Protein AF-A0A0F9LVT8-F1 (afdb_monomer_lite)

Structure (mmCIF, N/CA/C/O backbone):
data_AF-A0A0F9LVT8-F1
#
_entry.id   AF-A0A0F9LVT8-F1
#
loop_
_atom_site.group_PDB
_atom_site.id
_atom_site.type_symbol
_atom_site.label_atom_id
_atom_site.label_alt_id
_atom_site.label_comp_id
_atom_site.label_asym_id
_atom_site.label_entity_id
_atom_site.label_seq_id
_atom_site.pdbx_PDB_ins_code
_atom_site.Cartn_x
_atom_site.Cartn_y
_atom_site.Cartn_z
_atom_site.occupancy
_atom_site.B_iso_or_equiv
_atom_site.auth_seq_id
_atom_site.auth_comp_id
_atom_site.auth_asym_id
_atom_site.auth_atom_id
_atom_site.pdbx_PDB_model_num
ATOM 1 N N . MET A 1 1 ? -38.919 16.018 54.685 1.00 41.97 1 MET A N 1
ATOM 2 C CA . MET A 1 1 ? -37.939 14.912 54.577 1.00 41.97 1 MET A CA 1
ATOM 3 C C . MET A 1 1 ? -37.554 14.772 53.112 1.00 41.97 1 MET A C 1
ATOM 5 O O . MET A 1 1 ? -38.432 14.826 52.264 1.00 41.97 1 MET A O 1
ATOM 9 N N . LYS A 1 2 ? -36.246 14.768 52.828 1.00 45.03 2 LYS A N 1
ATOM 10 C CA . LYS A 1 2 ? -35.630 14.913 51.498 1.00 45.03 2 LYS A CA 1
ATOM 11 C C . LYS A 1 2 ? -35.523 13.550 50.803 1.00 45.03 2 LYS A C 1
ATOM 13 O O . LYS A 1 2 ? -34.954 12.646 51.400 1.00 45.03 2 LYS A O 1
ATOM 18 N N . TYR A 1 3 ? -35.936 13.445 49.541 1.00 44.47 3 TYR A N 1
ATOM 19 C CA . TYR A 1 3 ? -35.476 12.384 48.638 1.00 44.47 3 TYR A CA 1
ATOM 20 C C . TYR A 1 3 ? -34.985 13.023 47.336 1.00 44.47 3 TYR A C 1
ATOM 22 O O . TYR A 1 3 ? -35.751 13.315 46.427 1.00 44.47 3 TYR A O 1
ATOM 30 N N . LEU A 1 4 ? -33.679 13.293 47.293 1.00 44.41 4 LEU A N 1
ATOM 31 C CA . LEU A 1 4 ? -32.939 13.598 46.073 1.00 44.41 4 LEU A CA 1
ATOM 32 C C . LEU A 1 4 ? -32.541 12.260 45.449 1.00 44.41 4 LEU A C 1
ATOM 34 O O . LEU A 1 4 ? -31.623 11.599 45.932 1.00 44.41 4 LEU A O 1
ATOM 38 N N . SER A 1 5 ? -33.257 11.858 44.400 1.00 42.44 5 SER A N 1
ATOM 39 C CA . SER A 1 5 ? -32.877 10.723 43.563 1.00 42.44 5 SER A CA 1
ATOM 40 C C . SER A 1 5 ? -31.666 11.131 42.722 1.00 42.44 5 SER A C 1
ATOM 42 O O . SER A 1 5 ? -31.781 11.927 41.790 1.00 42.44 5 SER A O 1
ATOM 44 N N . LYS A 1 6 ? -30.475 10.658 43.100 1.00 45.00 6 LYS A N 1
ATOM 45 C CA . LYS A 1 6 ? -29.264 10.796 42.287 1.00 45.00 6 LYS A CA 1
ATOM 46 C C . LYS A 1 6 ? -29.283 9.700 41.227 1.00 45.00 6 LYS A C 1
ATOM 48 O O . LYS A 1 6 ? -28.955 8.555 41.516 1.00 45.00 6 LYS A O 1
ATOM 53 N N . ILE A 1 7 ? -29.655 10.065 40.005 1.00 48.44 7 ILE A N 1
ATOM 54 C CA . ILE A 1 7 ? -29.397 9.248 38.819 1.00 48.44 7 ILE A CA 1
ATOM 55 C C . ILE A 1 7 ? -27.890 9.333 38.560 1.00 48.44 7 ILE A C 1
ATOM 57 O O . ILE A 1 7 ? -27.380 10.366 38.128 1.00 48.44 7 ILE A O 1
ATOM 61 N N . LEU A 1 8 ? -27.167 8.267 38.904 1.00 43.50 8 LEU A N 1
ATOM 62 C CA . LEU A 1 8 ? -25.778 8.082 38.497 1.00 43.50 8 LEU A CA 1
ATOM 63 C C . LEU A 1 8 ? -25.785 7.730 37.005 1.00 43.50 8 LEU A C 1
ATOM 65 O O . LEU A 1 8 ? -26.106 6.607 36.621 1.00 43.50 8 LEU A O 1
ATOM 69 N N . LEU A 1 9 ? -25.469 8.706 36.158 1.00 41.38 9 LEU A N 1
ATOM 70 C CA . LEU A 1 9 ? -25.219 8.474 34.743 1.00 41.38 9 LEU A CA 1
ATOM 71 C C . LEU A 1 9 ? -23.827 7.836 34.616 1.00 41.38 9 LEU A C 1
ATOM 73 O O . LEU A 1 9 ? -22.811 8.523 34.708 1.00 41.38 9 LEU A O 1
ATOM 77 N N . PHE A 1 10 ? -23.773 6.513 34.459 1.00 44.97 10 PHE A N 1
ATOM 78 C CA . PHE A 1 10 ? -22.545 5.812 34.089 1.00 44.97 10 PHE A CA 1
ATOM 79 C C . PHE A 1 10 ? -22.218 6.144 32.630 1.00 44.97 10 PHE A C 1
ATOM 81 O O . PHE A 1 10 ? -22.717 5.512 31.702 1.00 44.97 10 PHE A O 1
ATOM 88 N N . VAL A 1 11 ? -21.391 7.166 32.418 1.00 45.34 11 VAL A N 1
ATOM 89 C CA . VAL A 1 11 ? -20.735 7.389 31.128 1.00 45.34 11 VAL A CA 1
ATOM 90 C C . VAL A 1 11 ? -19.617 6.356 31.030 1.00 45.34 11 VAL A C 1
ATOM 92 O O . VAL A 1 11 ? -18.525 6.554 31.559 1.00 45.34 11 VAL A O 1
ATOM 95 N N . ALA A 1 12 ? -19.911 5.217 30.405 1.00 49.75 12 ALA A N 1
ATOM 96 C CA . ALA A 1 12 ? -18.887 4.266 30.005 1.00 49.75 12 ALA A CA 1
ATOM 97 C C . ALA A 1 12 ? -18.025 4.936 28.926 1.00 49.75 12 ALA A C 1
ATOM 99 O O . ALA A 1 12 ? -18.409 5.029 27.761 1.00 49.75 12 ALA A O 1
ATOM 100 N N . LEU A 1 13 ? -16.875 5.466 29.339 1.00 41.38 13 LEU A N 1
ATOM 101 C CA . LEU A 1 13 ? -15.799 5.851 28.438 1.00 41.38 13 LEU A CA 1
ATOM 102 C C . LEU A 1 13 ? -15.330 4.573 27.736 1.00 41.38 13 LEU A C 1
ATOM 104 O O . LEU A 1 13 ? -14.553 3.806 28.297 1.00 41.38 13 LEU A O 1
ATOM 108 N N . PHE A 1 14 ? -15.822 4.326 26.523 1.00 39.78 14 PHE A N 1
ATOM 109 C CA . PHE A 1 14 ? -15.189 3.376 25.616 1.00 39.78 14 PHE A CA 1
ATOM 110 C C . PHE A 1 14 ? -13.829 3.961 25.242 1.00 39.78 14 PHE A C 1
ATOM 112 O O . PHE A 1 14 ? -13.706 4.769 24.321 1.00 39.78 14 P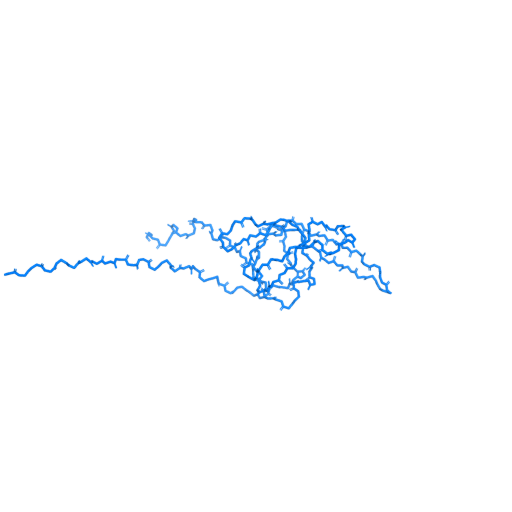HE A O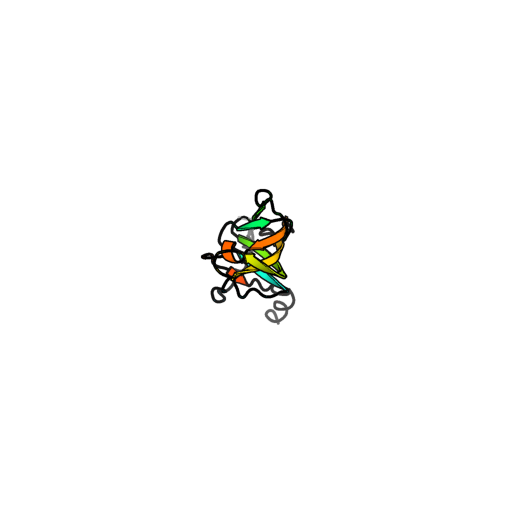 1
ATOM 119 N N . THR A 1 15 ? -12.803 3.609 26.011 1.00 38.62 15 THR A N 1
ATOM 120 C CA . THR A 1 15 ? -11.423 3.870 25.630 1.00 38.62 15 THR A CA 1
ATOM 121 C C . THR A 1 15 ? -11.132 2.986 24.425 1.00 38.62 15 THR A C 1
ATOM 123 O O . THR A 1 15 ? -11.009 1.767 24.523 1.00 38.62 15 THR A O 1
ATOM 126 N N . ILE A 1 16 ? -11.088 3.599 23.243 1.00 49.34 16 ILE A N 1
ATOM 127 C CA . ILE A 1 16 ? -10.603 2.917 22.048 1.00 49.34 16 ILE A CA 1
ATOM 128 C C . ILE A 1 16 ? -9.145 2.547 22.356 1.00 49.34 16 ILE A C 1
ATOM 130 O O . ILE A 1 16 ? -8.375 3.445 22.716 1.00 49.34 16 ILE A O 1
ATOM 134 N N . PRO A 1 17 ? -8.753 1.262 22.299 1.00 47.31 17 PRO A N 1
ATOM 135 C CA . PRO A 1 17 ? -7.387 0.865 22.601 1.00 47.31 17 PRO A CA 1
ATOM 136 C C . PRO A 1 17 ? -6.437 1.614 21.668 1.00 47.31 17 PRO A C 1
ATOM 138 O O . PRO A 1 17 ? -6.535 1.509 20.445 1.00 47.31 17 PRO A O 1
ATOM 141 N N . ILE A 1 18 ? -5.532 2.395 22.256 1.00 49.19 18 ILE A N 1
ATOM 142 C CA . ILE A 1 18 ? -4.475 3.076 21.514 1.00 49.19 18 ILE A CA 1
ATOM 143 C C . ILE A 1 18 ? -3.536 1.977 20.999 1.00 49.19 18 ILE A C 1
ATOM 145 O O . ILE A 1 18 ? -3.045 1.187 21.812 1.00 49.19 18 ILE A O 1
ATOM 149 N N . PRO A 1 19 ? -3.294 1.874 19.681 1.00 48.91 19 PRO A N 1
ATOM 150 C CA . PRO A 1 19 ? -2.404 0.857 19.144 1.00 48.91 19 PRO A CA 1
ATOM 151 C C . PRO A 1 19 ? -0.999 1.025 19.734 1.00 48.91 19 PRO A C 1
ATOM 153 O O . PRO A 1 19 ? -0.427 2.118 19.729 1.00 48.91 19 PRO A O 1
ATOM 156 N N . THR A 1 20 ? -0.458 -0.067 20.271 1.00 42.50 20 THR A N 1
ATOM 157 C CA . THR A 1 20 ? 0.892 -0.140 20.837 1.00 42.50 20 THR A CA 1
ATOM 158 C C . THR A 1 20 ? 1.927 0.093 19.732 1.00 42.50 20 THR A C 1
ATOM 160 O O . THR A 1 20 ? 1.766 -0.388 18.613 1.00 42.50 20 THR A O 1
ATOM 163 N N . ILE A 1 21 ? 2.980 0.862 20.026 1.00 42.25 21 ILE A N 1
ATOM 164 C CA . ILE A 1 21 ? 4.015 1.238 19.052 1.00 42.25 21 ILE A CA 1
ATOM 165 C C . ILE A 1 21 ? 4.880 0.006 18.741 1.00 42.25 21 ILE A C 1
ATOM 167 O O . ILE A 1 21 ? 5.747 -0.353 19.533 1.00 42.25 21 ILE A O 1
ATOM 171 N N . SER A 1 22 ? 4.656 -0.637 17.593 1.00 50.94 22 SER A N 1
ATOM 172 C CA . SER A 1 22 ? 5.658 -1.493 16.950 1.00 50.94 22 SER A CA 1
ATOM 173 C C . SER A 1 22 ? 6.557 -0.623 16.067 1.00 50.94 22 SER A C 1
ATOM 175 O O . SER A 1 22 ? 6.094 0.375 15.516 1.00 50.94 22 SER A O 1
ATOM 177 N N . ASN A 1 23 ? 7.836 -0.983 15.953 1.00 58.09 23 ASN A N 1
ATOM 178 C CA . ASN A 1 23 ? 8.850 -0.267 15.169 1.00 58.09 23 ASN A CA 1
ATOM 179 C C . ASN A 1 23 ? 8.348 0.148 13.772 1.00 58.09 23 ASN A C 1
ATOM 181 O O . ASN A 1 23 ? 7.562 -0.577 13.162 1.00 58.09 23 ASN A O 1
ATOM 185 N N . ALA A 1 24 ? 8.816 1.297 13.270 1.00 62.69 24 ALA A N 1
ATOM 186 C CA . ALA A 1 24 ? 8.513 1.753 11.914 1.00 62.69 24 ALA A CA 1
ATOM 187 C C . ALA A 1 24 ? 8.910 0.672 10.898 1.00 62.69 24 ALA A C 1
ATOM 189 O O . ALA A 1 24 ? 10.058 0.224 10.884 1.00 62.69 24 ALA A O 1
ATOM 190 N N . ILE A 1 25 ? 7.949 0.228 10.089 1.00 75.94 25 ILE A N 1
ATOM 191 C CA . ILE A 1 25 ? 8.155 -0.840 9.109 1.00 75.94 25 ILE A CA 1
ATOM 192 C C . ILE A 1 25 ? 8.689 -0.223 7.823 1.00 75.94 25 ILE A C 1
ATOM 194 O O . ILE A 1 25 ? 8.129 0.749 7.313 1.00 75.94 25 ILE A O 1
ATOM 198 N N . GLU A 1 26 ? 9.766 -0.794 7.289 1.00 82.62 26 GLU A N 1
ATOM 199 C CA . GLU A 1 26 ? 10.278 -0.390 5.987 1.00 82.62 26 GLU A CA 1
ATOM 200 C C . GLU A 1 26 ? 9.255 -0.761 4.910 1.00 82.62 26 GLU A C 1
ATOM 202 O O . GLU A 1 26 ? 8.821 -1.908 4.807 1.00 82.62 26 GLU A O 1
ATOM 207 N N . TYR A 1 27 ? 8.875 0.210 4.089 1.00 77.62 27 TYR A N 1
ATOM 208 C CA . TYR A 1 27 ? 7.829 0.061 3.080 1.00 77.62 27 TYR A CA 1
ATOM 209 C C . TYR A 1 27 ? 8.111 -1.017 2.025 1.00 77.62 27 TYR A C 1
ATOM 211 O O . TYR A 1 27 ? 7.170 -1.486 1.399 1.00 77.62 27 TYR A O 1
ATOM 219 N N . GLY A 1 28 ? 9.373 -1.420 1.836 1.00 81.00 28 GLY A N 1
ATOM 220 C CA . GLY A 1 28 ? 9.772 -2.539 0.976 1.00 81.00 28 GLY A CA 1
ATOM 221 C C . GLY A 1 28 ? 9.626 -3.923 1.623 1.00 81.00 28 GLY A C 1
ATOM 222 O O . GLY A 1 28 ? 9.835 -4.933 0.957 1.00 81.00 28 GLY A O 1
ATOM 223 N N . SER A 1 29 ? 9.271 -3.987 2.909 1.00 86.06 29 SER A N 1
ATOM 224 C CA . SER A 1 29 ? 9.292 -5.210 3.727 1.00 86.06 29 SER A CA 1
ATOM 225 C C . SER A 1 29 ? 7.905 -5.709 4.150 1.00 86.06 29 SER A C 1
ATOM 227 O O . SER A 1 29 ? 7.798 -6.578 5.017 1.00 86.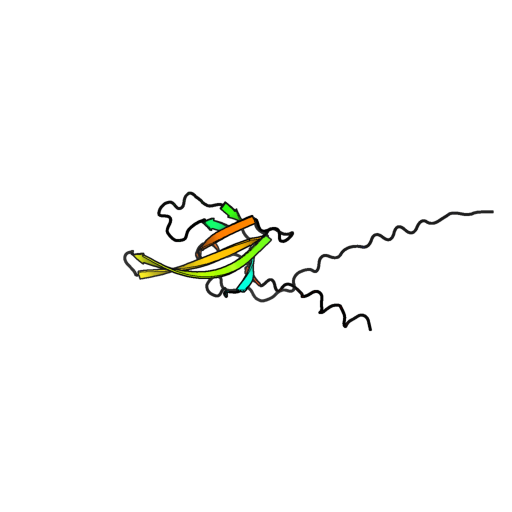06 29 SER A O 1
ATOM 229 N N . LEU A 1 30 ? 6.833 -5.173 3.551 1.00 92.12 30 LEU A N 1
ATOM 230 C CA . LEU A 1 30 ? 5.467 -5.596 3.869 1.00 92.12 30 LEU A CA 1
ATOM 231 C C . LEU A 1 30 ? 5.230 -7.059 3.476 1.00 92.12 30 LEU A C 1
ATOM 233 O O . LEU A 1 30 ? 5.714 -7.524 2.444 1.00 92.12 30 LEU A O 1
ATOM 237 N N . GLN A 1 31 ? 4.464 -7.774 4.297 1.00 93.75 31 GLN A N 1
ATOM 238 C CA . GLN A 1 31 ? 4.253 -9.216 4.184 1.00 93.75 31 GLN A CA 1
ATOM 239 C C . GLN A 1 31 ? 2.815 -9.536 3.780 1.00 93.75 31 GLN A C 1
ATOM 241 O O . GLN A 1 31 ? 1.868 -8.904 4.243 1.00 93.75 31 GLN A O 1
ATOM 246 N N . VAL A 1 32 ? 2.654 -10.545 2.923 1.00 94.94 32 VAL A N 1
ATOM 247 C CA . VAL A 1 32 ? 1.339 -11.055 2.511 1.00 94.94 32 VAL A CA 1
ATOM 248 C C . VAL A 1 32 ? 0.587 -11.626 3.716 1.00 94.94 32 VAL A C 1
ATOM 250 O O . VAL A 1 32 ? 1.167 -12.347 4.521 1.00 94.94 32 VAL A O 1
ATOM 253 N N . GLY A 1 33 ? -0.708 -11.328 3.816 1.00 93.00 33 GLY A N 1
ATOM 254 C CA . GLY A 1 33 ? -1.596 -11.731 4.909 1.00 93.00 33 GLY A CA 1
ATOM 255 C C . GLY A 1 33 ? -1.555 -10.804 6.125 1.00 93.00 33 GLY A C 1
ATOM 256 O O . GLY A 1 33 ? -2.263 -11.044 7.099 1.00 93.00 33 GLY A O 1
ATOM 257 N N . HIS A 1 34 ? -0.735 -9.751 6.089 1.00 92.81 34 HIS A N 1
ATOM 258 C CA . HIS A 1 34 ? -0.637 -8.779 7.172 1.00 92.81 34 HIS A CA 1
ATOM 259 C C . HIS A 1 34 ? -1.422 -7.512 6.838 1.00 92.81 34 HIS A C 1
ATOM 261 O O . HIS A 1 34 ? -1.503 -7.086 5.681 1.00 92.81 34 HIS A O 1
ATOM 267 N N . THR A 1 35 ? -1.965 -6.891 7.885 1.00 92.19 35 THR A N 1
ATOM 268 C CA . THR A 1 35 ? -2.691 -5.622 7.803 1.00 92.19 35 THR A CA 1
ATOM 269 C C . THR A 1 35 ? -1.829 -4.496 8.344 1.00 92.19 35 THR A C 1
ATOM 271 O O . THR A 1 35 ? -1.189 -4.636 9.385 1.00 92.19 35 THR A O 1
ATOM 274 N N . TYR A 1 36 ? -1.847 -3.357 7.664 1.00 92.12 36 TYR A N 1
ATOM 275 C CA . TYR A 1 36 ? -1.064 -2.176 7.995 1.00 92.12 36 TYR A CA 1
ATOM 276 C C . TYR A 1 36 ? -1.933 -0.924 8.015 1.00 92.12 36 TYR A C 1
ATOM 278 O O . TYR A 1 36 ? -2.974 -0.880 7.370 1.00 92.12 36 TYR A O 1
ATOM 286 N N . ILE A 1 37 ? -1.497 0.104 8.740 1.00 91.75 37 ILE A N 1
ATOM 287 C CA . ILE A 1 37 ? -2.122 1.431 8.760 1.00 91.75 37 ILE A CA 1
ATOM 288 C C . ILE A 1 37 ? -1.143 2.453 8.181 1.00 91.75 37 ILE A C 1
ATOM 290 O O . ILE A 1 37 ? 0.030 2.462 8.563 1.00 91.75 37 ILE A O 1
ATOM 294 N N . ILE A 1 38 ? -1.639 3.314 7.288 1.00 92.44 38 ILE A N 1
ATOM 295 C CA . ILE A 1 38 ? -0.878 4.415 6.672 1.00 92.44 38 ILE A CA 1
ATOM 296 C C . ILE A 1 38 ? -1.016 5.715 7.467 1.00 92.44 38 ILE A C 1
ATOM 298 O O . ILE A 1 38 ? -2.104 6.051 7.935 1.00 92.44 38 ILE A O 1
ATOM 302 N N . SER A 1 39 ? 0.068 6.489 7.593 1.00 92.56 39 SER A N 1
ATOM 303 C CA . SER A 1 39 ? 0.025 7.811 8.238 1.00 92.56 39 SER A CA 1
ATOM 304 C C . SER A 1 39 ? -0.203 8.971 7.267 1.00 92.56 39 SER A C 1
ATOM 306 O O . SER A 1 39 ? -0.552 10.072 7.701 1.00 92.56 39 SER A O 1
ATOM 308 N N . LYS A 1 40 ? -0.074 8.747 5.956 1.00 93.38 40 LYS A N 1
ATOM 309 C CA . LYS A 1 40 ? -0.314 9.753 4.913 1.00 93.38 40 LYS A CA 1
ATOM 310 C C . LYS A 1 40 ? -1.369 9.269 3.927 1.00 93.38 40 LYS A C 1
ATOM 312 O O . LYS A 1 40 ? -1.808 8.128 3.973 1.00 93.38 40 LYS A O 1
ATOM 317 N N . GLN A 1 41 ? -1.821 10.180 3.071 1.00 94.38 41 GLN A N 1
ATOM 318 C CA . GLN A 1 41 ? -2.706 9.824 1.974 1.00 94.38 41 GLN A CA 1
ATOM 319 C C . GLN A 1 41 ? -1.912 9.030 0.929 1.00 94.38 41 GLN A C 1
ATOM 321 O O . GLN A 1 41 ? -0.843 9.481 0.519 1.00 94.38 41 GLN A O 1
ATOM 326 N N . THR A 1 42 ? -2.427 7.881 0.494 1.00 94.50 42 THR A N 1
ATOM 327 C CA . THR A 1 42 ? -1.706 6.977 -0.417 1.00 94.50 42 THR A CA 1
ATOM 328 C C . THR A 1 42 ? -2.573 6.628 -1.628 1.00 94.50 42 THR A C 1
ATOM 330 O O . THR A 1 42 ? -3.730 6.242 -1.448 1.00 94.50 42 THR A O 1
ATOM 333 N N . PRO A 1 43 ? -2.063 6.756 -2.863 1.00 94.06 43 PRO A N 1
ATOM 334 C CA . PRO A 1 43 ? -2.784 6.333 -4.055 1.00 94.06 43 PRO A CA 1
ATOM 335 C C . PRO A 1 43 ? -2.936 4.808 -4.108 1.00 94.06 43 PRO A C 1
ATOM 337 O O . PRO A 1 43 ? -2.010 4.054 -3.819 1.00 94.06 43 PRO A O 1
ATOM 340 N N . ILE A 1 44 ? -4.115 4.359 -4.530 1.00 93.12 44 ILE A N 1
ATOM 341 C CA . ILE A 1 44 ? -4.396 2.975 -4.895 1.00 93.12 44 ILE A CA 1
ATOM 342 C C . ILE A 1 44 ? -4.895 2.919 -6.339 1.00 93.12 44 ILE A C 1
ATOM 344 O O . ILE A 1 44 ? -5.822 3.633 -6.731 1.00 93.12 44 ILE A O 1
ATOM 348 N N . ILE A 1 45 ? -4.263 2.065 -7.140 1.00 91.81 45 ILE A N 1
ATOM 349 C CA . ILE A 1 45 ? -4.539 1.901 -8.570 1.00 91.81 45 ILE A CA 1
ATOM 350 C C . ILE A 1 45 ? -5.304 0.586 -8.774 1.00 91.81 45 ILE A C 1
ATOM 352 O O . ILE A 1 45 ? -4.924 -0.434 -8.205 1.00 91.81 45 ILE A O 1
ATOM 356 N N . PRO A 1 46 ? -6.373 0.534 -9.583 1.00 87.50 46 PRO A N 1
ATOM 357 C CA . PRO A 1 46 ? -7.205 -0.663 -9.705 1.00 87.50 46 PRO A CA 1
ATOM 358 C C . PRO A 1 46 ? -6.505 -1.839 -10.403 1.00 87.50 46 PRO A C 1
ATOM 360 O O . PRO A 1 46 ? -6.931 -2.982 -10.250 1.00 87.50 46 PRO A O 1
ATOM 363 N N . SER A 1 47 ? -5.450 -1.596 -11.186 1.00 82.88 47 SER A N 1
ATOM 364 C CA . SER A 1 47 ? -4.746 -2.653 -11.914 1.00 82.88 47 SER A CA 1
ATOM 365 C C . SER A 1 47 ? -3.246 -2.389 -12.013 1.00 82.88 47 SER A C 1
ATOM 367 O O . SER A 1 47 ? -2.799 -1.269 -12.231 1.00 82.88 47 SER A O 1
ATOM 369 N N . PHE A 1 48 ? -2.477 -3.469 -11.893 1.00 73.50 48 PHE A N 1
ATOM 370 C CA . PHE A 1 48 ? -1.015 -3.502 -11.946 1.00 73.50 48 PHE A CA 1
ATOM 371 C C . PHE A 1 48 ? -0.432 -3.084 -13.311 1.00 73.50 48 PHE A C 1
ATOM 373 O O . PHE A 1 48 ? 0.691 -2.588 -13.408 1.00 73.50 48 PHE A O 1
ATOM 380 N N . ASN A 1 49 ? -1.204 -3.275 -14.385 1.00 70.56 49 ASN A N 1
ATOM 381 C CA . ASN A 1 49 ? -0.748 -3.115 -15.770 1.00 70.56 49 ASN A CA 1
ATOM 382 C C . ASN A 1 49 ? -1.287 -1.860 -16.465 1.00 70.56 49 ASN A C 1
ATOM 384 O O . ASN A 1 49 ? -1.172 -1.746 -17.686 1.00 70.56 49 ASN A O 1
ATOM 388 N N . THR A 1 50 ? -1.890 -0.912 -15.745 1.00 63.00 50 THR A N 1
ATOM 389 C CA . THR A 1 50 ? -2.440 0.276 -16.405 1.00 63.00 50 THR A CA 1
ATOM 390 C C . THR A 1 50 ? -1.307 1.157 -16.925 1.00 63.00 50 THR A C 1
ATOM 392 O O . THR A 1 50 ? -0.506 1.680 -16.154 1.00 63.00 50 THR A O 1
ATOM 395 N N . SER A 1 51 ? -1.252 1.358 -18.243 1.00 63.19 51 SER A N 1
ATOM 396 C CA . SER A 1 51 ? -0.447 2.425 -18.856 1.00 63.19 51 SER A CA 1
ATOM 397 C C . SER A 1 51 ? -0.954 3.819 -18.473 1.00 63.19 51 SER A C 1
ATOM 399 O O . SER A 1 51 ? -0.235 4.800 -18.608 1.00 63.19 51 SER A O 1
ATOM 401 N N . ASP A 1 52 ? -2.201 3.890 -18.009 1.00 62.62 52 ASP A N 1
ATOM 402 C CA . ASP A 1 52 ? -2.878 5.092 -17.557 1.00 62.62 52 ASP A CA 1
ATOM 403 C C . ASP A 1 52 ? -2.903 5.131 -16.025 1.00 62.62 52 ASP A C 1
ATOM 405 O O . ASP A 1 52 ? -3.745 4.504 -15.381 1.00 62.62 52 ASP A O 1
ATOM 409 N N . THR A 1 53 ? -1.951 5.855 -15.442 1.00 64.19 53 THR A N 1
ATOM 410 C CA . THR A 1 53 ? -1.842 6.066 -13.992 1.00 64.19 53 THR A CA 1
ATOM 411 C C . THR A 1 53 ? -2.832 7.105 -13.466 1.00 64.19 53 THR A C 1
ATOM 413 O O . THR A 1 53 ? -2.859 7.347 -12.265 1.00 64.19 53 THR A O 1
ATOM 416 N N . THR A 1 54 ? -3.667 7.716 -14.318 1.00 67.94 54 THR A N 1
ATOM 417 C CA . THR A 1 54 ? -4.621 8.758 -13.891 1.00 67.94 54 THR A CA 1
ATOM 418 C C . THR A 1 54 ? -5.845 8.195 -13.169 1.00 67.94 54 THR A C 1
ATOM 420 O O . THR A 1 54 ? -6.542 8.923 -12.464 1.00 67.94 54 THR A O 1
ATOM 423 N N . LYS A 1 55 ? -6.096 6.887 -13.290 1.00 78.94 55 LYS A N 1
ATOM 424 C CA . LYS A 1 55 ? -7.188 6.197 -12.596 1.00 78.94 55 LYS A CA 1
ATOM 425 C C . LYS A 1 55 ? -6.697 5.653 -11.263 1.00 78.94 55 LYS A C 1
ATOM 427 O O . LYS A 1 55 ? -6.375 4.476 -11.154 1.00 78.94 55 LYS A O 1
ATOM 432 N N . TYR A 1 56 ? -6.665 6.510 -10.252 1.00 86.62 56 TYR A N 1
ATOM 433 C CA . TYR A 1 56 ? -6.355 6.126 -8.878 1.00 86.62 56 TYR A CA 1
ATOM 434 C C . TYR A 1 56 ? -7.421 6.637 -7.912 1.00 86.62 56 TYR A C 1
ATOM 436 O O . TYR A 1 56 ? -8.119 7.616 -8.170 1.00 86.62 56 TYR A O 1
ATOM 444 N N . THR A 1 57 ? -7.550 5.948 -6.785 1.00 90.88 57 THR A N 1
ATOM 445 C CA . THR A 1 57 ? -8.285 6.430 -5.614 1.00 90.88 57 THR A CA 1
ATOM 446 C C . THR A 1 57 ? -7.272 6.806 -4.547 1.00 90.88 57 THR A C 1
ATOM 448 O O . THR A 1 57 ? -6.236 6.164 -4.428 1.00 90.88 57 THR A O 1
ATOM 451 N N . MET A 1 58 ? -7.538 7.851 -3.772 1.00 92.94 58 MET A N 1
ATOM 452 C CA . MET A 1 58 ? -6.665 8.223 -2.663 1.00 92.94 58 MET A CA 1
ATOM 453 C C . MET A 1 58 ? -7.187 7.611 -1.369 1.00 92.94 58 MET A C 1
ATOM 455 O O . MET A 1 58 ? -8.278 7.959 -0.920 1.00 92.94 58 MET A O 1
ATOM 459 N N . LEU A 1 59 ? -6.398 6.735 -0.753 1.00 92.62 59 LEU A N 1
ATOM 460 C CA . LEU A 1 59 ? -6.664 6.245 0.592 1.00 92.62 59 LEU A CA 1
ATOM 461 C C . LEU A 1 59 ? -6.355 7.356 1.597 1.00 92.62 59 LEU A C 1
ATOM 463 O O . LEU A 1 59 ? -5.235 7.871 1.584 1.00 92.62 59 LEU A O 1
ATOM 467 N N . PRO A 1 60 ? -7.310 7.761 2.449 1.00 92.69 60 PRO A N 1
ATOM 468 C CA . PRO A 1 60 ? -7.060 8.782 3.455 1.00 92.69 60 PRO A CA 1
ATOM 469 C C . PRO A 1 60 ? -6.060 8.292 4.511 1.00 92.69 60 PRO A C 1
ATOM 471 O O . PRO A 1 60 ? -5.958 7.096 4.787 1.00 92.69 60 PRO A O 1
ATOM 474 N N . SER A 1 61 ? -5.349 9.230 5.139 1.00 92.31 61 SER A N 1
ATOM 475 C CA . SER A 1 61 ? -4.499 8.933 6.300 1.00 92.31 61 SER A CA 1
ATOM 476 C C . SER A 1 61 ? -5.299 8.218 7.398 1.00 92.31 61 SER A C 1
ATOM 478 O O . SER A 1 61 ? -6.470 8.527 7.623 1.00 92.31 61 SER A O 1
ATOM 480 N N . GLY A 1 62 ? -4.671 7.248 8.063 1.00 90.62 62 GLY A N 1
ATOM 481 C CA . GLY A 1 62 ? -5.300 6.396 9.071 1.00 90.62 62 GLY A CA 1
ATOM 482 C C . GLY A 1 62 ? -6.064 5.199 8.502 1.00 90.62 62 GLY A C 1
ATOM 483 O O . GLY A 1 62 ? -6.545 4.381 9.284 1.00 90.62 62 GLY A O 1
ATOM 484 N N . SER A 1 63 ? -6.161 5.063 7.174 1.00 92.44 63 SER A N 1
ATOM 485 C CA . SER A 1 63 ? -6.753 3.873 6.551 1.00 92.44 63 SER A CA 1
ATOM 486 C C . SER A 1 63 ? -5.912 2.631 6.817 1.00 92.44 63 SER A C 1
ATOM 488 O O . SER A 1 63 ? -4.680 2.692 6.879 1.00 92.44 63 SER A O 1
ATOM 490 N N . GLY A 1 64 ? -6.594 1.496 6.938 1.00 93.00 64 GLY A N 1
ATOM 491 C CA . GLY A 1 64 ? -5.964 0.187 6.990 1.00 93.00 64 GLY A CA 1
ATOM 492 C C . GLY A 1 64 ? -5.857 -0.428 5.598 1.00 93.00 64 GLY A C 1
ATOM 493 O O . GLY A 1 64 ? -6.685 -0.154 4.732 1.00 93.00 64 GLY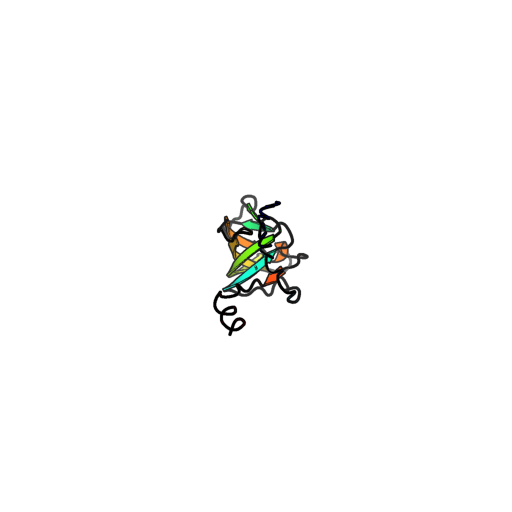 A O 1
ATOM 494 N N . PHE A 1 65 ? -4.882 -1.299 5.374 1.00 94.69 65 PHE A N 1
ATOM 495 C CA . PHE A 1 65 ? -4.859 -2.164 4.202 1.00 94.69 65 PHE A CA 1
ATOM 496 C C . PHE A 1 65 ? -4.224 -3.516 4.518 1.00 94.69 65 PHE A C 1
ATOM 498 O O . PHE A 1 65 ? -3.259 -3.593 5.270 1.00 94.69 65 PHE A O 1
ATOM 505 N N . GLU A 1 66 ? -4.763 -4.580 3.937 1.00 95.00 66 GLU A N 1
ATOM 506 C CA . GLU A 1 66 ? -4.206 -5.932 3.998 1.00 95.00 66 GLU A CA 1
ATOM 507 C C . GLU A 1 66 ? -3.443 -6.223 2.713 1.00 95.00 66 GLU A C 1
ATOM 509 O O . GLU A 1 66 ? -3.976 -6.006 1.624 1.00 95.00 66 GLU A O 1
ATOM 514 N N . VAL A 1 67 ? -2.217 -6.730 2.827 1.00 95.81 67 VAL A N 1
ATOM 515 C CA . VAL A 1 67 ? -1.422 -7.145 1.666 1.00 95.81 67 VAL A CA 1
ATOM 516 C C . VAL A 1 67 ? -1.845 -8.542 1.231 1.00 95.81 67 VAL A C 1
ATOM 518 O O . VAL A 1 67 ? -1.690 -9.508 1.967 1.00 95.81 67 VAL A O 1
ATOM 521 N N . LEU A 1 68 ? -2.334 -8.660 0.003 1.00 95.94 68 LEU A N 1
ATOM 522 C CA . LEU A 1 68 ? -2.781 -9.919 -0.595 1.00 95.94 68 LEU A CA 1
ATOM 523 C C . LEU A 1 68 ? -1.710 -10.558 -1.482 1.00 95.94 68 LEU A C 1
ATOM 525 O O . LEU A 1 68 ? -1.656 -11.776 -1.616 1.00 95.94 68 LEU A O 1
ATOM 529 N N . GLU A 1 69 ? -0.888 -9.736 -2.133 1.00 95.62 69 GLU A N 1
ATOM 530 C CA . GLU A 1 69 ? 0.075 -10.177 -3.144 1.00 95.62 69 GLU A CA 1
ATOM 531 C C . GLU A 1 69 ? 1.203 -9.147 -3.281 1.00 95.62 69 GLU A C 1
ATOM 533 O O . GLU A 1 69 ? 0.966 -7.947 -3.122 1.00 95.62 69 GLU A O 1
ATOM 538 N N . ILE A 1 70 ? 2.414 -9.605 -3.612 1.00 94.19 70 ILE A N 1
ATOM 539 C CA . ILE A 1 70 ? 3.565 -8.744 -3.915 1.00 94.19 70 ILE A CA 1
ATOM 540 C C . ILE A 1 70 ? 3.934 -8.934 -5.387 1.00 94.19 70 ILE A C 1
ATOM 542 O O . ILE A 1 70 ? 4.365 -10.009 -5.803 1.00 94.19 70 ILE A O 1
ATOM 546 N N . GLY A 1 71 ? 3.762 -7.874 -6.170 1.00 90.19 71 GLY A N 1
ATOM 547 C CA . GLY A 1 71 ? 4.127 -7.797 -7.577 1.00 90.19 71 GLY A CA 1
ATOM 548 C C . GLY A 1 71 ? 5.453 -7.070 -7.773 1.00 90.19 71 GLY A C 1
ATOM 549 O O . GLY A 1 71 ? 5.794 -6.153 -7.030 1.00 90.19 71 GLY A O 1
ATOM 550 N N . HIS A 1 72 ? 6.187 -7.458 -8.813 1.00 88.19 72 HIS A N 1
ATOM 551 C CA . HIS A 1 72 ? 7.435 -6.809 -9.207 1.00 88.19 72 HIS A CA 1
ATOM 552 C C . HIS A 1 72 ? 7.326 -6.354 -10.655 1.00 88.19 72 HIS A C 1
ATOM 554 O O . HIS A 1 72 ? 6.956 -7.143 -11.530 1.00 88.19 72 HIS A O 1
ATOM 560 N N . LYS A 1 73 ? 7.654 -5.091 -10.921 1.00 81.69 73 LYS A N 1
ATOM 561 C CA . LYS A 1 73 ? 7.672 -4.542 -12.275 1.00 81.69 73 LYS A CA 1
ATOM 562 C C . LYS A 1 73 ? 9.076 -4.084 -12.620 1.00 81.69 73 LYS A C 1
ATOM 564 O O . LYS A 1 73 ? 9.666 -3.273 -11.919 1.00 81.69 73 LYS A O 1
ATOM 569 N N . VAL A 1 74 ? 9.600 -4.600 -13.726 1.00 78.25 74 VAL A N 1
ATOM 570 C CA . VAL A 1 74 ? 10.864 -4.118 -14.279 1.00 78.25 74 VAL A CA 1
ATOM 571 C C . VAL A 1 74 ? 10.572 -2.855 -15.074 1.00 78.25 74 VAL A C 1
ATOM 573 O O . VAL A 1 74 ? 9.892 -2.906 -16.102 1.00 78.25 74 VAL A O 1
ATOM 576 N N . VAL A 1 75 ? 11.092 -1.725 -14.611 1.00 71.19 75 VAL A N 1
ATOM 577 C CA . VAL A 1 75 ? 11.019 -0.461 -15.342 1.00 71.19 75 VAL A CA 1
ATOM 578 C C . VAL A 1 75 ? 12.294 -0.324 -16.167 1.00 71.19 75 VAL A C 1
ATOM 580 O O . VAL A 1 75 ? 13.403 -0.328 -15.631 1.00 71.19 75 VAL A O 1
ATOM 583 N N . ARG A 1 76 ? 12.148 -0.255 -17.497 1.00 63.59 76 ARG A N 1
ATOM 584 C CA . ARG A 1 76 ? 13.276 -0.011 -18.407 1.00 63.59 76 ARG A CA 1
ATOM 585 C C . ARG A 1 76 ? 13.586 1.486 -18.456 1.00 63.59 76 ARG A C 1
ATOM 587 O O . ARG A 1 76 ? 12.833 2.238 -19.070 1.00 63.59 76 ARG A O 1
ATOM 594 N N . GLY A 1 77 ? 14.703 1.880 -17.847 1.00 65.88 77 GLY A N 1
ATOM 595 C CA . GLY A 1 77 ? 15.388 3.159 -18.066 1.00 65.88 77 GLY A CA 1
ATOM 596 C C . GLY A 1 77 ? 16.836 2.935 -18.524 1.00 65.88 77 GLY A C 1
ATOM 597 O O . GLY A 1 77 ? 17.147 1.884 -19.083 1.00 65.88 77 GLY A O 1
ATOM 598 N N . GLU A 1 78 ? 17.739 3.886 -18.251 1.00 63.16 78 GLU A N 1
ATOM 599 C CA . GLU A 1 78 ? 19.197 3.692 -18.425 1.00 63.16 78 GLU A CA 1
ATOM 600 C C . GLU A 1 78 ? 19.760 2.589 -17.500 1.00 63.16 78 GLU A C 1
ATOM 602 O O . GLU A 1 78 ? 20.812 2.018 -17.777 1.00 63.16 78 GLU A O 1
ATOM 607 N N . TRP A 1 79 ? 19.011 2.238 -16.446 1.00 64.38 79 TRP A N 1
ATOM 608 C CA . TRP A 1 79 ? 19.268 1.135 -15.517 1.00 64.38 79 TRP A CA 1
ATOM 609 C C . TRP A 1 79 ? 17.992 0.303 -15.304 1.00 64.38 79 TRP A C 1
ATOM 611 O O . TRP A 1 79 ? 16.878 0.797 -15.500 1.00 64.38 79 TRP A O 1
ATOM 621 N N . TYR A 1 80 ? 18.146 -0.961 -14.893 1.00 60.56 80 TYR A N 1
ATOM 622 C CA . TYR A 1 80 ? 17.027 -1.826 -14.502 1.00 60.56 80 TYR A CA 1
ATOM 623 C C . TYR A 1 80 ? 16.620 -1.521 -13.057 1.00 60.56 80 TYR A C 1
ATOM 625 O O . TYR A 1 80 ? 17.353 -1.863 -12.131 1.00 60.56 80 TYR A O 1
ATOM 633 N N . ILE A 1 81 ? 15.455 -0.897 -12.868 1.00 69.62 81 ILE A N 1
ATOM 634 C CA . ILE A 1 81 ? 14.860 -0.673 -11.543 1.00 69.62 81 ILE A CA 1
ATOM 635 C C . ILE A 1 81 ? 13.711 -1.669 -11.365 1.00 69.62 81 ILE A C 1
ATOM 637 O O . ILE A 1 81 ? 12.905 -1.873 -12.280 1.00 69.62 81 ILE A O 1
ATOM 641 N N . ILE A 1 82 ? 13.673 -2.331 -10.207 1.00 76.75 82 ILE A N 1
ATOM 642 C CA . ILE A 1 82 ? 12.575 -3.213 -9.810 1.00 76.75 82 ILE A CA 1
ATOM 643 C C . ILE A 1 82 ? 11.638 -2.401 -8.920 1.00 76.75 82 ILE A C 1
ATOM 645 O O . ILE A 1 82 ? 11.977 -2.110 -7.775 1.00 76.75 82 ILE A O 1
ATOM 649 N N . ASP A 1 83 ? 10.462 -2.067 -9.441 1.00 85.69 83 ASP A N 1
ATOM 650 C CA . ASP A 1 83 ? 9.396 -1.470 -8.645 1.00 85.69 83 ASP A CA 1
ATOM 651 C C . ASP A 1 83 ? 8.637 -2.577 -7.915 1.00 85.69 83 ASP A C 1
ATOM 653 O O . ASP A 1 83 ? 8.165 -3.538 -8.536 1.00 85.69 83 ASP A O 1
ATOM 657 N N . ILE A 1 84 ? 8.490 -2.421 -6.602 1.00 90.94 84 ILE A N 1
ATOM 658 C CA . ILE A 1 84 ? 7.693 -3.315 -5.763 1.00 90.94 84 ILE A CA 1
ATOM 659 C C . ILE A 1 84 ? 6.279 -2.748 -5.674 1.00 90.94 84 ILE A C 1
ATOM 661 O O . ILE A 1 84 ? 6.084 -1.558 -5.428 1.00 90.94 84 ILE A O 1
ATOM 665 N N . TRP A 1 85 ? 5.285 -3.607 -5.856 1.00 93.25 85 TRP A N 1
ATOM 666 C CA . TRP A 1 85 ? 3.880 -3.245 -5.750 1.00 93.25 85 TRP A CA 1
ATOM 667 C C . TRP A 1 85 ? 3.146 -4.221 -4.844 1.00 93.25 85 TRP A C 1
ATOM 669 O O . TRP A 1 85 ? 3.365 -5.428 -4.900 1.00 93.25 85 TRP A O 1
ATOM 679 N N . TYR A 1 86 ? 2.213 -3.701 -4.061 1.00 94.75 86 TYR A N 1
ATOM 680 C CA . TYR A 1 86 ? 1.394 -4.476 -3.142 1.00 94.75 86 TYR A CA 1
ATOM 681 C C . TYR A 1 86 ? -0.039 -4.493 -3.640 1.00 94.75 86 TYR A C 1
ATOM 683 O O . TYR A 1 86 ? -0.656 -3.435 -3.762 1.00 94.75 86 TYR A O 1
ATOM 691 N N . ARG A 1 87 ? -0.588 -5.677 -3.908 1.00 96.19 87 ARG A N 1
ATOM 692 C CA . ARG A 1 87 ? -2.031 -5.829 -4.088 1.00 96.19 87 ARG A CA 1
ATOM 693 C C . ARG A 1 87 ? -2.677 -5.835 -2.720 1.00 96.19 87 ARG A C 1
ATOM 695 O O . ARG A 1 87 ? -2.255 -6.606 -1.860 1.00 96.19 87 ARG A O 1
ATOM 702 N N . VAL A 1 88 ? -3.700 -5.017 -2.524 1.00 95.88 88 VAL A N 1
ATOM 703 C CA . VAL A 1 88 ? -4.290 -4.811 -1.206 1.00 95.88 88 VAL A CA 1
ATOM 704 C C . VAL A 1 88 ? -5.810 -4.774 -1.234 1.00 95.88 88 VAL A C 1
ATOM 706 O O . VAL A 1 88 ? -6.420 -4.380 -2.232 1.00 95.88 88 VAL A O 1
ATOM 709 N N . ASN A 1 89 ? -6.405 -5.126 -0.097 1.00 95.44 89 ASN A N 1
ATOM 710 C CA . ASN A 1 89 ? -7.738 -4.671 0.287 1.00 95.44 89 ASN A CA 1
ATOM 711 C C . ASN A 1 89 ? -7.574 -3.507 1.261 1.00 95.44 89 ASN A C 1
ATOM 713 O O . ASN A 1 89 ? -6.907 -3.661 2.279 1.00 95.44 89 ASN A O 1
ATOM 717 N N . A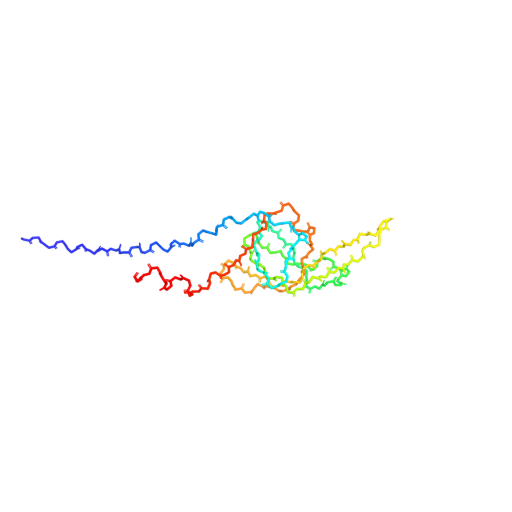LA A 1 90 ? -8.161 -2.356 0.952 1.00 93.88 90 ALA A N 1
ATOM 718 C CA . ALA A 1 90 ? -8.134 -1.182 1.811 1.00 93.88 90 ALA A CA 1
ATOM 719 C C . ALA A 1 90 ? -9.428 -1.056 2.617 1.00 93.88 90 ALA A C 1
ATOM 721 O O . ALA A 1 90 ? -10.522 -1.321 2.112 1.00 93.88 90 ALA A O 1
ATOM 722 N N . TYR A 1 91 ? -9.291 -0.596 3.853 1.00 91.12 91 TYR A N 1
ATOM 723 C CA . TYR A 1 91 ? -10.343 -0.500 4.853 1.00 91.12 91 TYR A CA 1
ATOM 724 C C . TYR A 1 91 ? -10.349 0.891 5.490 1.00 91.12 91 TYR A C 1
ATOM 726 O O . TYR A 1 91 ? -9.298 1.513 5.667 1.00 91.12 91 TYR A O 1
ATOM 734 N N . ASP A 1 92 ? -11.529 1.372 5.869 1.00 83.50 92 ASP A N 1
ATOM 735 C CA . ASP A 1 92 ? -11.656 2.593 6.661 1.00 83.50 92 ASP A CA 1
ATOM 736 C C . ASP A 1 92 ? -11.378 2.336 8.154 1.00 83.50 92 ASP A C 1
ATOM 738 O O . ASP A 1 92 ? -11.083 1.217 8.586 1.00 83.50 92 ASP A O 1
ATOM 742 N N . ILE A 1 93 ? -11.484 3.387 8.970 1.00 72.19 93 ILE A N 1
ATOM 743 C CA . ILE A 1 93 ? -11.251 3.312 10.419 1.00 72.19 93 ILE A CA 1
ATOM 744 C C . ILE A 1 93 ? -12.247 2.394 11.151 1.00 72.19 93 ILE A C 1
ATOM 746 O O . ILE A 1 93 ? -11.939 1.899 12.235 1.00 72.19 93 ILE A O 1
ATOM 750 N N . VAL A 1 94 ? -13.422 2.139 10.564 1.00 75.12 94 VAL A N 1
ATOM 751 C CA . VAL A 1 94 ? -14.427 1.201 11.090 1.00 75.12 94 VAL A CA 1
ATOM 752 C C . VAL A 1 94 ? -14.316 -0.190 10.457 1.00 75.12 94 VAL A C 1
ATOM 754 O O . VAL A 1 94 ? -15.140 -1.059 10.735 1.00 75.12 94 VAL A O 1
ATOM 757 N N . LYS A 1 95 ? -13.253 -0.428 9.677 1.00 73.25 95 LYS A N 1
ATOM 758 C CA . LYS A 1 95 ? -12.937 -1.678 8.977 1.00 73.25 95 LYS A CA 1
ATOM 759 C C . LYS A 1 95 ? -13.941 -2.067 7.892 1.00 73.25 95 LYS A C 1
ATOM 761 O O . LYS A 1 95 ? -13.989 -3.231 7.495 1.00 73.25 95 LYS A O 1
ATOM 766 N N . ALA A 1 96 ? -14.719 -1.121 7.378 1.00 81.12 96 ALA A N 1
ATOM 767 C CA . ALA A 1 96 ? -15.468 -1.350 6.154 1.00 81.12 96 ALA A CA 1
ATOM 768 C C . ALA A 1 96 ? -14.490 -1.320 4.974 1.00 81.12 96 ALA A C 1
ATOM 770 O O . ALA A 1 96 ? -13.677 -0.401 4.849 1.00 81.12 96 ALA A O 1
ATOM 771 N N . GLN A 1 97 ? -14.540 -2.342 4.118 1.00 86.62 97 GLN A N 1
ATOM 772 C CA . GLN A 1 97 ? -13.723 -2.369 2.909 1.00 86.62 97 GLN A CA 1
ATOM 773 C C . GLN A 1 97 ? -14.108 -1.187 2.011 1.00 86.62 97 GLN A C 1
ATOM 775 O O . GLN A 1 97 ? -15.268 -1.040 1.632 1.00 86.62 97 GLN A O 1
ATOM 780 N N . ILE A 1 98 ? -13.121 -0.359 1.671 1.00 84.94 98 ILE A N 1
ATOM 781 C CA . ILE A 1 98 ? -13.286 0.806 0.799 1.00 84.94 98 ILE A CA 1
ATOM 782 C C . ILE A 1 98 ? -13.106 0.376 -0.657 1.00 84.94 98 ILE A C 1
ATOM 784 O O . ILE A 1 98 ? -13.946 0.656 -1.509 1.00 84.94 98 ILE A O 1
ATOM 788 N N . ILE A 1 99 ? -11.973 -0.267 -0.953 1.00 92.00 99 ILE A N 1
ATOM 789 C CA . ILE A 1 99 ? -11.530 -0.563 -2.318 1.00 92.00 99 ILE A CA 1
ATOM 790 C C . ILE A 1 99 ? -10.433 -1.635 -2.307 1.00 92.00 99 ILE A C 1
ATOM 792 O O . ILE A 1 99 ? -9.739 -1.814 -1.309 1.00 92.00 99 ILE A O 1
ATOM 796 N N . SER A 1 100 ? -10.254 -2.325 -3.431 1.00 93.62 100 SER A N 1
ATOM 797 C CA . SER A 1 100 ? -9.108 -3.201 -3.684 1.00 93.62 100 SER A CA 1
ATOM 798 C C . SER A 1 100 ? -8.297 -2.680 -4.864 1.00 93.62 100 SER A C 1
ATOM 800 O O . SER A 1 100 ? -8.851 -2.118 -5.810 1.00 93.62 100 SER A O 1
ATOM 802 N N . GLY A 1 101 ? -6.987 -2.893 -4.836 1.00 94.19 101 GLY A N 1
ATOM 803 C CA . GLY A 1 101 ? -6.105 -2.425 -5.899 1.00 94.19 101 GLY A CA 1
ATOM 804 C C . GLY A 1 101 ? -4.640 -2.634 -5.565 1.00 94.19 101 GLY A C 1
ATOM 805 O O . GLY A 1 101 ? -4.297 -3.546 -4.821 1.00 94.19 101 GLY A O 1
ATOM 806 N N . TRP A 1 102 ? -3.790 -1.799 -6.139 1.00 94.56 102 TRP A N 1
ATOM 807 C CA . TRP A 1 102 ? -2.344 -1.875 -6.061 1.00 94.56 102 TRP A CA 1
ATOM 808 C C . TRP A 1 102 ? -1.768 -0.575 -5.517 1.00 94.56 102 TRP A C 1
ATOM 810 O O . TRP A 1 102 ? -2.155 0.507 -5.959 1.00 94.56 102 TRP A O 1
ATOM 820 N N . ILE A 1 103 ? -0.827 -0.697 -4.588 1.00 94.00 103 ILE A N 1
ATOM 821 C CA . ILE A 1 103 ? -0.039 0.405 -4.038 1.00 94.00 103 ILE A CA 1
ATOM 822 C C . ILE A 1 103 ? 1.415 0.200 -4.466 1.00 94.00 103 ILE A C 1
ATOM 824 O O . ILE A 1 103 ? 1.947 -0.900 -4.303 1.00 94.00 103 ILE A O 1
ATOM 828 N N . ASN A 1 104 ? 2.065 1.229 -5.010 1.00 92.00 104 ASN A N 1
ATOM 829 C CA . ASN A 1 104 ? 3.503 1.184 -5.276 1.00 92.00 104 ASN A CA 1
ATOM 830 C C . ASN A 1 104 ? 4.267 1.389 -3.959 1.00 92.00 104 ASN A C 1
ATOM 832 O O . ASN A 1 104 ? 3.896 2.234 -3.145 1.00 92.00 104 ASN A O 1
ATOM 836 N N . SER A 1 105 ? 5.348 0.643 -3.739 1.00 91.88 105 SER A N 1
ATOM 837 C CA . SER A 1 105 ? 6.183 0.797 -2.547 1.00 91.88 105 SER A CA 1
ATOM 838 C C . SER A 1 105 ? 6.738 2.225 -2.401 1.00 91.88 105 SER A C 1
ATOM 840 O O . SER A 1 105 ? 6.841 2.730 -1.287 1.00 91.88 105 SER A O 1
ATOM 842 N N . ILE A 1 106 ? 7.000 2.927 -3.506 1.00 89.25 106 ILE A N 1
ATOM 843 C CA . ILE A 1 106 ? 7.458 4.324 -3.510 1.00 89.25 106 ILE A CA 1
ATOM 844 C C . ILE A 1 106 ? 6.394 5.268 -2.934 1.00 89.25 106 ILE A C 1
ATOM 846 O O . ILE A 1 106 ? 6.735 6.206 -2.217 1.00 89.25 106 ILE A O 1
ATOM 850 N N . ASP A 1 107 ? 5.107 5.000 -3.163 1.00 91.44 107 ASP A N 1
ATOM 851 C CA . ASP A 1 107 ? 4.007 5.801 -2.602 1.00 91.44 107 ASP A CA 1
ATOM 852 C C . ASP A 1 107 ? 3.865 5.627 -1.081 1.00 91.44 107 ASP A C 1
ATOM 854 O O . ASP A 1 107 ? 3.151 6.376 -0.407 1.00 91.44 107 ASP A O 1
ATOM 858 N N . LEU A 1 108 ? 4.561 4.632 -0.530 1.00 92.31 108 LEU A N 1
ATOM 859 C CA . LEU A 1 108 ? 4.681 4.383 0.895 1.00 92.31 108 LEU A CA 1
ATOM 860 C C . LEU A 1 108 ? 5.970 4.973 1.497 1.00 92.31 108 LEU A C 1
ATOM 862 O O . LEU A 1 108 ? 6.200 4.858 2.703 1.00 92.31 108 LEU A O 1
ATOM 866 N N . PHE A 1 109 ? 6.807 5.624 0.688 1.00 88.69 109 PHE A N 1
ATOM 867 C CA . PHE A 1 109 ? 8.041 6.236 1.155 1.00 88.69 109 PHE A CA 1
ATOM 868 C C . PHE A 1 109 ? 7.770 7.405 2.112 1.00 88.69 109 PHE A C 1
ATOM 870 O O . PHE A 1 109 ? 6.947 8.290 1.865 1.00 88.69 109 PHE A O 1
ATOM 877 N N . GLY A 1 110 ? 8.516 7.440 3.219 1.00 84.56 110 GLY A N 1
ATOM 878 C CA . GLY A 1 110 ? 8.486 8.549 4.170 1.00 84.56 110 GLY A CA 1
ATOM 879 C C . GLY A 1 110 ? 7.180 8.683 4.959 1.00 84.56 110 GLY A C 1
ATOM 880 O O . GLY A 1 110 ? 6.928 9.760 5.505 1.00 84.56 110 GLY A O 1
ATOM 881 N N . GLN A 1 111 ? 6.339 7.647 5.010 1.00 88.31 111 GLN A N 1
ATOM 882 C CA . GLN A 1 111 ? 5.236 7.558 5.966 1.00 88.31 111 GLN A CA 1
ATOM 883 C C . GLN A 1 111 ? 5.493 6.500 7.034 1.00 88.31 111 GLN A C 1
ATOM 885 O O . GLN A 1 111 ? 6.254 5.558 6.833 1.00 88.31 111 GLN A O 1
ATOM 890 N N . ASP A 1 112 ? 4.824 6.665 8.170 1.00 88.94 112 ASP A N 1
ATOM 891 C CA . ASP A 1 112 ? 4.866 5.690 9.249 1.00 88.94 112 ASP A CA 1
ATOM 892 C C . ASP A 1 112 ? 3.877 4.578 8.919 1.00 88.94 112 ASP A C 1
ATOM 894 O O . ASP A 1 112 ? 2.663 4.801 8.902 1.00 88.94 112 ASP A O 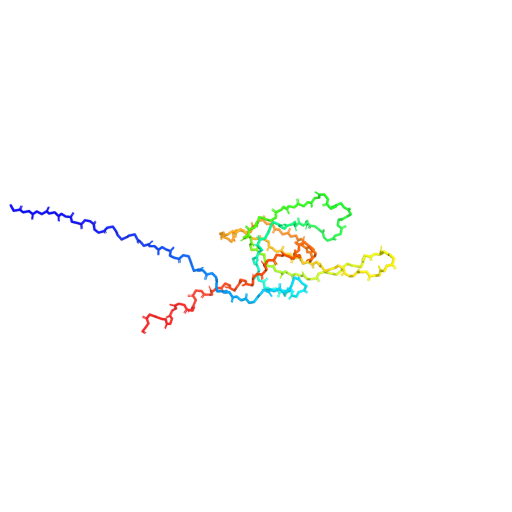1
ATOM 898 N N . ILE A 1 113 ? 4.403 3.385 8.660 1.00 88.62 113 ILE A N 1
ATOM 899 C CA . ILE A 1 113 ? 3.605 2.184 8.438 1.00 88.62 113 ILE A CA 1
ATOM 900 C C . ILE A 1 113 ? 3.641 1.356 9.711 1.00 88.62 113 ILE A C 1
ATOM 902 O O . ILE A 1 113 ? 4.713 1.033 10.230 1.00 88.62 113 ILE A O 1
ATOM 906 N N . LYS A 1 114 ? 2.456 1.020 10.216 1.00 87.69 114 LYS A N 1
ATOM 907 C CA . LYS A 1 114 ? 2.299 0.229 11.439 1.00 87.69 114 LYS A CA 1
ATOM 908 C C . LYS A 1 114 ? 1.529 -1.034 11.131 1.00 87.69 114 LYS A C 1
ATOM 910 O O . LYS A 1 114 ? 0.455 -0.957 10.542 1.00 87.69 114 LYS A O 1
ATOM 915 N N . GLU A 1 115 ? 2.061 -2.175 11.548 1.00 88.81 115 GLU A N 1
ATOM 916 C CA . GLU A 1 115 ? 1.326 -3.432 11.485 1.00 88.81 115 GLU A CA 1
ATOM 917 C C . GLU A 1 115 ? 0.167 -3.388 12.482 1.00 88.81 115 GLU A C 1
ATOM 919 O O . GLU A 1 115 ? 0.335 -3.082 13.664 1.00 88.81 115 GLU A O 1
ATOM 924 N N . TYR A 1 116 ? -1.026 -3.690 11.993 1.00 82.31 116 TYR A N 1
ATOM 925 C CA . TYR A 1 116 ? -2.224 -3.804 12.794 1.00 82.31 116 TYR A CA 1
ATOM 926 C C . TYR A 1 116 ? -2.565 -5.279 12.966 1.00 82.31 116 TYR A C 1
ATOM 928 O O . TYR A 1 116 ? -3.168 -5.913 12.099 1.00 82.31 116 TYR A O 1
ATOM 936 N N . LYS A 1 117 ? -2.202 -5.823 14.128 1.00 75.00 117 LYS A N 1
ATOM 937 C CA . LYS A 1 117 ? -2.688 -7.130 14.564 1.00 75.00 117 LYS A CA 1
ATOM 938 C C . LYS A 1 117 ? -4.063 -6.929 15.171 1.00 75.00 117 LYS A C 1
ATOM 940 O O . LYS A 1 117 ? -4.222 -6.249 16.186 1.00 75.00 117 LYS A O 1
ATOM 945 N N . GLN A 1 118 ? -5.074 -7.492 14.527 1.00 57.81 118 GLN A N 1
ATOM 946 C CA . GLN A 1 118 ? -6.402 -7.542 15.106 1.00 57.81 118 GLN A CA 1
ATOM 947 C C . GLN A 1 118 ? -6.305 -8.366 16.391 1.00 57.81 118 GLN A C 1
ATOM 949 O O . GLN A 1 118 ? -6.083 -9.570 16.323 1.00 57.81 118 GLN A O 1
ATOM 954 N N . LYS A 1 119 ? -6.430 -7.721 17.559 1.00 51.72 119 LYS A N 1
ATOM 955 C CA . LYS A 1 119 ? -6.614 -8.452 18.816 1.00 51.72 119 LYS A CA 1
ATOM 956 C C . LYS A 1 119 ? -7.834 -9.345 18.638 1.00 51.72 119 LYS A C 1
ATOM 958 O O . LYS A 1 119 ? -8.954 -8.849 18.485 1.00 51.72 119 LYS A O 1
ATOM 963 N N . THR A 1 120 ? -7.609 -10.650 18.597 1.00 44.84 120 THR A N 1
ATOM 964 C CA . THR A 1 120 ? -8.678 -11.635 18.660 1.00 44.84 120 THR A CA 1
ATOM 965 C C . THR A 1 120 ? -9.413 -11.401 19.979 1.00 44.84 120 THR A C 1
ATOM 967 O O . THR A 1 120 ? -8.783 -11.261 21.026 1.00 44.84 120 THR A O 1
ATOM 970 N N . LEU A 1 121 ? -10.747 -11.346 19.948 1.00 46.22 121 LEU A N 1
ATOM 971 C CA . LEU A 1 121 ? -11.598 -11.166 21.137 1.00 46.22 121 LEU A CA 1
ATOM 972 C C . LEU A 1 121 ? -11.397 -12.249 22.222 1.00 46.22 121 LEU A C 1
ATOM 974 O O . LEU A 1 121 ? -11.980 -12.147 23.297 1.00 46.22 121 LEU A O 1
ATOM 978 N N . GLU A 1 122 ? -10.571 -13.263 21.967 1.00 49.78 122 GLU A N 1
ATOM 979 C CA . GLU A 1 122 ? -10.243 -14.331 22.909 1.00 49.78 122 GLU A CA 1
ATOM 980 C C . GLU A 1 122 ? -9.182 -13.942 23.953 1.00 49.78 122 GLU A C 1
ATOM 982 O O . GLU A 1 122 ? -9.180 -14.517 25.038 1.00 49.78 122 GLU A O 1
ATOM 987 N N . GLU A 1 123 ? -8.345 -12.924 23.714 1.00 48.31 123 GLU A N 1
ATOM 988 C CA . GLU A 1 123 ? -7.282 -12.548 24.668 1.00 48.31 123 GLU A CA 1
ATOM 989 C C . GLU A 1 123 ? -7.800 -11.809 25.915 1.00 48.31 123 GLU A C 1
ATOM 991 O O . GLU A 1 123 ? -7.134 -11.796 26.943 1.00 48.31 123 GLU A O 1
ATOM 996 N N . ASN A 1 124 ? -9.016 -11.252 25.879 1.00 45.72 124 ASN A N 1
ATOM 997 C CA . ASN A 1 124 ? -9.609 -10.560 27.034 1.00 45.72 124 ASN A CA 1
ATOM 998 C C . ASN A 1 124 ? -10.429 -11.484 27.952 1.00 45.72 124 ASN A C 1
ATOM 1000 O O . ASN A 1 124 ? -11.018 -11.011 28.921 1.00 45.72 124 ASN A O 1
ATOM 1004 N N . LYS A 1 125 ? -10.507 -12.791 27.661 1.00 45.72 125 LYS A N 1
ATOM 1005 C CA . LYS A 1 125 ? -11.252 -13.737 28.507 1.00 45.72 125 LYS A CA 1
ATOM 1006 C C . LYS A 1 125 ? -10.438 -14.268 29.696 1.00 45.72 125 LYS A C 1
ATOM 1008 O O . LYS A 1 125 ? -11.021 -14.912 30.554 1.00 45.72 125 LYS A O 1
ATOM 1013 N N . GLY A 1 126 ? -9.131 -13.990 29.748 1.00 45.56 126 GLY A N 1
ATOM 1014 C CA . GLY A 1 126 ? -8.221 -14.467 30.800 1.00 45.56 126 GLY A CA 1
ATOM 1015 C C . GLY A 1 126 ? -7.824 -13.440 31.870 1.00 45.56 126 GLY A C 1
ATOM 1016 O O . GLY A 1 126 ? -7.099 -13.803 32.785 1.00 45.56 126 GLY A O 1
ATOM 1017 N N . GLU A 1 127 ? -8.266 -12.179 31.780 1.00 44.19 127 GLU A N 1
ATOM 1018 C CA . GLU A 1 127 ? -7.946 -11.124 32.771 1.00 44.19 127 GLU A CA 1
ATOM 1019 C C . GLU A 1 127 ? -9.105 -10.817 33.744 1.00 44.19 127 GLU A C 1
ATOM 1021 O O . GLU A 1 127 ? -9.038 -9.859 34.513 1.00 44.19 127 GLU A O 1
ATOM 1026 N N . LEU A 1 128 ? -10.177 -11.617 33.724 1.00 45.41 128 LEU A N 1
ATOM 1027 C CA . LEU A 1 128 ? -11.350 -11.451 34.596 1.00 45.41 128 LEU A CA 1
ATOM 1028 C C . LEU A 1 128 ? -11.672 -12.685 35.459 1.00 45.41 128 LEU A C 1
ATOM 1030 O O . LEU A 1 128 ? -12.767 -12.745 36.020 1.00 45.41 128 LEU A O 1
ATOM 1034 N N . GLU A 1 129 ? -10.741 -13.633 35.590 1.00 41.69 129 GLU A N 1
ATOM 1035 C CA . GLU A 1 129 ? -10.838 -14.724 36.578 1.00 41.69 129 GLU A CA 1
ATOM 1036 C C . GLU A 1 129 ? -9.952 -14.466 37.801 1.00 41.69 129 GLU A C 1
ATOM 1038 O O . GLU A 1 129 ? -8.769 -14.095 37.618 1.00 41.69 129 GLU A O 1
#

Organism: NCBI:txid412755

Radius of gyration: 21.19 Å; chains: 1; bounding box: 57×30×73 Å

Sequence (129 aa):
MKYLSKILLFVALFTIPIPTISNAIEYGSLQVGHTYIISKQTPIIPSFNTSDTTKYTMLPSGSGFEVLEIGHKVVRGEWYIIDIWYRVNAYDIVKAQIISGWINSIDLFGQDIKEYKQKTLEENKGELE

pLDDT: mean 74.74, std 19.74, range [38.62, 96.19]

Foldseek 3Di:
DDDDDDPPDPPPPPPPDDDDDDDFDQLLPDDAQWKKFWQAWFWFAADPPDPDPVRTDIDHHRKMKHFHDWDWDFDDDVDTDIWIKTFIFIADPVRDTDDTGITTSVSRPPIGMDTDDDPDPVVVPPPPD

Secondary structure (DSSP, 8-state):
---------------PPPPP---PPPTT---TT-EEEESS-EEEBS-TT-S-TT--EEEPTT-EEEEEEEEEEEEESSSEEEEEEEEEEEE-TT--EEEEEEEEGGGGTTS-EEE-----TTGGGSS--